Protein AF-A0AAD1ITM5-F1 (afdb_monomer)

Sequence (169 aa):
MTATPPNATTTTTTATQESPSAAASRYQQLRSHLAELKLTAAAEALPAVLDQATAEGLSLTVALERLLAVEVEASTARRLAGRLRFACLPTPATLADFDVDSAAGIDRKLIDELGTCRYLESATNILLIGPGVIEGWSAEWLCSPSSGRCCDRCNVWRRLDAAAGQFAP

Solvent-accessible surface area (backbone atoms only — not comparable to full-atom values): 10871 Å² total; per-residue (Å²): 139,86,86,84,89,85,85,84,82,80,84,74,79,78,79,79,84,74,55,70,70,58,52,53,51,50,53,51,53,52,41,48,53,28,51,76,72,66,34,57,55,27,48,69,45,43,64,61,44,52,53,48,26,65,76,70,65,50,53,70,68,58,39,51,47,55,39,50,48,50,26,52,51,53,48,51,52,53,50,49,53,50,51,55,64,71,63,66,60,95,59,100,73,53,80,87,72,56,64,54,90,78,42,88,90,58,58,63,69,57,53,56,53,58,71,68,50,56,46,65,80,70,70,54,86,83,84,91,83,53,63,82,75,65,63,73,63,58,74,80,73,80,66,63,87,85,61,94,66,87,58,84,63,62,62,58,56,59,54,49,57,68,54,56,74,75,74,67,135

pLDDT: mean 73.82, std 21.77, range [31.72, 97.5]

InterPro domains:
  IPR002611 IstB-like ATP-binding domain [PF01695] (33-132)

Mean predicted aligned error: 15.6 Å

Radius of gyration: 30.65 Å; Cα contacts (8 Å, |Δi|>4): 49; chains: 1; bounding box: 80×59×93 Å

Organism: Mycolicibacterium monacense (NCBI:txid85693)

Secondary structure (DSSP, 8-state):
----------------PPPHHHHHHHHHHHHHHHHHTT-HHHHHHHHHHHHHHHHHT--HHHHHHHHHHHHHHHHHHHHHHHHHHHHT-SS---GGG--GGGSTT--HHHHHHHHTTGGGTTT------SHHHHTS--GGGS--TTS----TTHHHHHHHHHHHTTS--

Nearest PDB structures (foldseek):
  8q4d-assembly1_O  TM=8.132E-01  e=1.632E-03  Geobacillus stearothermophilus
  8q3w-assembly1_A  TM=8.365E-01  e=1.472E-02  Geobacillus stearothermophilus

Foldseek 3Di:
DDDDDDDDDDPPPDPDDDDPVRVVVVLVVVLVVCVVVVLVQLSVCVVVLVVCCVVVVDDPVVSVVVSVVRSVVVVVVVVVVVVVVVVPDLDPDDLVNDDQVPDPPDDPVVSVVVVVVVCVVVVNDDDDDDCVVVVVCDVVSVDDPPPPDDDPCVVVVVVVVVVVVVPDD

Structure (mmCIF, N/CA/C/O backbone):
data_AF-A0AAD1ITM5-F1
#
_entry.id   AF-A0AAD1ITM5-F1
#
loop_
_atom_site.group_PDB
_atom_site.id
_atom_site.type_symbol
_atom_site.label_atom_id
_atom_site.label_alt_id
_atom_site.label_comp_id
_atom_site.label_asym_id
_atom_site.label_entity_id
_atom_site.label_seq_id
_atom_site.pdbx_PDB_ins_code
_atom_site.Cartn_x
_atom_site.Cartn_y
_atom_site.Cartn_z
_atom_site.occupancy
_atom_site.B_iso_or_equiv
_atom_site.auth_seq_id
_atom_site.auth_comp_id
_atom_site.auth_asym_id
_atom_site.auth_atom_id
_atom_site.pdbx_PDB_model_num
ATOM 1 N N . MET A 1 1 ? -40.178 -31.690 57.441 1.00 43.62 1 MET A N 1
ATOM 2 C CA . MET A 1 1 ? -38.741 -31.501 57.152 1.00 43.62 1 MET A CA 1
ATOM 3 C C . MET A 1 1 ? -38.618 -30.395 56.116 1.00 43.62 1 MET A C 1
ATOM 5 O O . MET A 1 1 ? -39.526 -30.215 55.323 1.00 43.62 1 MET A O 1
ATOM 9 N N . THR A 1 2 ? -37.583 -29.592 56.268 1.00 39.69 2 THR A N 1
ATOM 10 C CA . THR A 1 2 ? -37.437 -28.166 55.953 1.00 39.69 2 THR A CA 1
ATOM 11 C C . THR A 1 2 ? -37.208 -27.820 54.468 1.00 39.69 2 THR A C 1
ATOM 13 O O . THR A 1 2 ? -36.557 -28.577 53.763 1.00 39.69 2 THR A O 1
ATOM 16 N N . ALA A 1 3 ? -37.630 -26.596 54.107 1.00 43.28 3 ALA A N 1
ATOM 17 C CA . ALA A 1 3 ? -37.025 -25.628 53.167 1.00 43.28 3 ALA A CA 1
ATOM 18 C C . ALA A 1 3 ? -37.249 -25.694 51.624 1.00 43.28 3 ALA A C 1
ATOM 20 O O . ALA A 1 3 ? -36.938 -26.661 50.941 1.00 43.28 3 ALA A O 1
ATOM 21 N N . THR A 1 4 ? -37.721 -24.541 51.127 1.00 56.19 4 THR A N 1
ATOM 22 C CA . THR A 1 4 ? -37.794 -23.934 49.771 1.00 56.19 4 THR A CA 1
ATOM 23 C C . THR A 1 4 ? -36.400 -23.753 49.096 1.00 56.19 4 THR A C 1
ATOM 25 O O . THR A 1 4 ? -35.398 -23.794 49.812 1.00 56.19 4 THR A O 1
ATOM 28 N N . PRO A 1 5 ? -36.296 -23.559 47.751 1.00 72.12 5 PRO A N 1
ATOM 29 C CA . PRO A 1 5 ? -35.071 -23.725 46.944 1.00 72.12 5 PRO A CA 1
ATOM 30 C C . PRO A 1 5 ? -34.211 -22.447 46.866 1.00 72.12 5 PRO A C 1
ATOM 32 O O . PRO A 1 5 ? -34.621 -21.413 47.395 1.00 72.12 5 PRO A O 1
ATOM 35 N N . PRO A 1 6 ? -33.045 -22.472 46.180 1.00 55.12 6 PRO A N 1
ATOM 36 C CA . PRO A 1 6 ? -32.785 -21.368 45.242 1.00 55.12 6 PRO A CA 1
ATOM 37 C C . PRO A 1 6 ? -31.905 -21.673 44.002 1.00 55.12 6 PRO A C 1
ATOM 39 O O . PRO A 1 6 ? -30.848 -22.282 44.086 1.00 55.12 6 PRO A O 1
ATOM 42 N N . ASN A 1 7 ? -32.352 -21.080 42.890 1.00 42.81 7 ASN A N 1
ATOM 43 C CA . ASN A 1 7 ? -31.654 -20.112 42.027 1.00 42.81 7 ASN A CA 1
ATOM 44 C C . ASN A 1 7 ? -30.502 -20.516 41.076 1.00 42.81 7 ASN A C 1
ATOM 46 O O . ASN A 1 7 ? -29.618 -21.316 41.351 1.00 42.81 7 ASN A O 1
ATOM 50 N N . ALA A 1 8 ? -30.575 -19.838 39.932 1.00 45.69 8 ALA A N 1
ATOM 51 C CA . ALA A 1 8 ? -29.786 -19.877 38.723 1.00 45.69 8 ALA A CA 1
ATOM 52 C C . ALA A 1 8 ? -28.282 -19.639 38.900 1.00 45.69 8 ALA A C 1
ATOM 54 O O . ALA A 1 8 ? -27.817 -18.967 39.818 1.00 45.69 8 ALA A O 1
ATOM 55 N N . THR A 1 9 ? -27.526 -20.053 37.886 1.00 37.28 9 THR A N 1
ATOM 56 C CA . THR A 1 9 ? -26.336 -19.310 37.469 1.00 37.28 9 THR A CA 1
ATOM 57 C C . THR A 1 9 ? -26.398 -19.116 35.963 1.00 37.28 9 THR A C 1
ATOM 59 O O . THR A 1 9 ? -25.904 -19.910 35.170 1.00 37.28 9 THR A O 1
ATOM 62 N N . THR A 1 10 ? -27.062 -18.028 35.588 1.00 34.62 10 THR A N 1
ATOM 63 C CA . THR A 1 10 ? -26.797 -17.273 34.369 1.00 34.62 10 THR A CA 1
ATOM 64 C C . THR A 1 10 ? -25.299 -16.977 34.333 1.00 34.62 10 THR A C 1
ATOM 66 O O . THR A 1 10 ? -24.797 -16.228 35.171 1.00 34.62 10 THR A O 1
ATOM 69 N N . THR A 1 11 ? -24.556 -17.568 33.398 1.00 34.91 11 THR A N 1
ATOM 70 C CA . THR A 1 11 ? -23.213 -17.083 33.074 1.00 34.91 11 THR A CA 1
ATOM 71 C C . THR A 1 11 ? -23.387 -15.770 32.321 1.00 34.91 11 THR A C 1
ATOM 73 O O . THR A 1 11 ? -23.503 -15.726 31.101 1.00 34.91 11 THR A O 1
ATOM 76 N N . THR A 1 12 ? -23.501 -14.695 33.092 1.00 36.72 12 THR A N 1
ATOM 77 C CA . THR A 1 12 ? -23.434 -13.315 32.631 1.00 36.72 12 THR A CA 1
ATOM 78 C C . THR A 1 12 ? -22.058 -13.095 32.006 1.00 36.72 12 THR A C 1
ATOM 80 O O . THR A 1 12 ? -21.065 -12.935 32.711 1.00 36.72 12 THR A O 1
ATOM 83 N N . THR A 1 13 ? -21.986 -13.103 30.674 1.00 41.91 13 THR A N 1
ATOM 84 C CA . THR A 1 13 ? -20.891 -12.477 29.930 1.00 41.91 13 THR A CA 1
ATOM 85 C C . THR A 1 13 ? -20.928 -10.989 30.251 1.00 41.91 13 THR A C 1
ATOM 87 O O . THR A 1 13 ? -21.795 -10.253 29.785 1.00 41.91 13 THR A O 1
ATOM 90 N N . THR A 1 14 ? -20.008 -10.566 31.109 1.00 37.75 14 THR A N 1
ATOM 91 C CA . THR A 1 14 ? -19.736 -9.172 31.443 1.00 37.75 14 THR A CA 1
ATOM 92 C C . THR A 1 14 ? -19.438 -8.387 30.166 1.00 37.75 14 THR A C 1
ATOM 94 O O . THR A 1 14 ? -18.335 -8.446 29.628 1.00 37.75 14 THR A O 1
ATOM 97 N N . ALA A 1 15 ? -20.425 -7.640 29.675 1.00 42.38 15 ALA A N 1
ATOM 98 C CA . ALA A 1 15 ? -20.182 -6.490 28.822 1.00 42.38 15 ALA A CA 1
ATOM 99 C C . ALA A 1 15 ? -19.471 -5.430 29.680 1.00 42.38 15 ALA A C 1
ATOM 101 O O . ALA A 1 15 ? -20.089 -4.773 30.517 1.00 42.38 15 ALA A O 1
ATOM 102 N N . THR A 1 16 ? -18.153 -5.310 29.527 1.00 46.28 16 THR A N 1
ATOM 103 C CA . THR A 1 16 ? -17.357 -4.261 30.170 1.00 46.28 16 THR A CA 1
ATOM 104 C C . THR A 1 16 ? -17.708 -2.921 29.527 1.00 46.28 16 THR A C 1
ATOM 106 O O . THR A 1 16 ? -17.267 -2.630 28.419 1.00 46.28 16 THR A O 1
ATOM 109 N N . GLN A 1 17 ? -18.512 -2.102 30.207 1.00 52.88 17 GLN A N 1
ATOM 110 C CA . GLN A 1 17 ? -18.658 -0.691 29.856 1.00 52.88 17 GLN A CA 1
ATOM 111 C C . GLN A 1 17 ? -17.395 0.066 30.284 1.00 52.88 17 GLN A C 1
ATOM 113 O O . GLN A 1 17 ? -16.989 0.029 31.444 1.00 52.88 17 GLN A O 1
ATOM 118 N N . GLU A 1 18 ? -16.748 0.712 29.321 1.00 57.56 18 GLU A N 1
ATOM 119 C CA . GLU A 1 18 ? -15.461 1.383 29.475 1.00 57.56 18 GLU A CA 1
ATOM 120 C C . GLU A 1 18 ? -15.680 2.874 29.786 1.00 57.56 18 GLU A C 1
ATOM 122 O O . GLU A 1 18 ? -16.373 3.572 29.048 1.00 57.56 18 GLU A O 1
ATOM 127 N N . SER A 1 19 ? -15.119 3.383 30.889 1.00 71.62 19 SER A N 1
ATOM 128 C CA . SER A 1 19 ? -15.232 4.805 31.252 1.00 71.62 19 SER A CA 1
ATOM 129 C C . SER A 1 19 ? -14.625 5.712 30.162 1.00 71.62 19 SER A C 1
ATOM 131 O O . SER A 1 19 ? -13.556 5.386 29.635 1.00 71.62 19 SER A O 1
ATOM 133 N N . PRO A 1 20 ? -15.211 6.889 29.858 1.00 75.81 20 PRO A N 1
ATOM 134 C CA . PRO A 1 20 ? -14.795 7.733 28.727 1.00 75.81 20 PRO A CA 1
ATOM 135 C C . PRO A 1 20 ? -13.334 8.213 28.806 1.00 75.81 20 PRO A C 1
ATOM 137 O O . PRO A 1 20 ? -12.665 8.345 27.783 1.00 75.81 20 PRO A O 1
ATOM 140 N N . SER A 1 21 ? -12.789 8.408 30.013 1.00 80.25 21 SER A N 1
ATOM 141 C CA . SER A 1 21 ? -11.370 8.740 30.216 1.00 80.25 21 SER A CA 1
ATOM 142 C C . SER A 1 21 ? -10.424 7.578 29.883 1.00 80.25 21 SER A C 1
ATOM 144 O O . SER A 1 21 ? -9.331 7.796 29.360 1.00 80.25 21 SER A O 1
ATOM 146 N N . ALA A 1 22 ? -10.847 6.339 30.141 1.00 87.25 22 ALA A N 1
ATOM 147 C CA . ALA A 1 22 ? -10.071 5.144 29.834 1.00 87.25 22 ALA A CA 1
ATOM 148 C C . ALA A 1 22 ? -10.063 4.861 28.322 1.00 87.25 22 ALA A C 1
ATOM 150 O O . ALA A 1 22 ? -9.025 4.488 27.776 1.00 87.25 22 ALA A O 1
ATOM 151 N N . ALA A 1 23 ? -11.180 5.108 27.631 1.00 84.56 23 ALA A N 1
ATOM 152 C CA . ALA A 1 23 ? -11.259 5.029 26.171 1.00 84.56 23 ALA A CA 1
ATOM 153 C C . ALA A 1 23 ? -10.347 6.070 25.492 1.00 84.56 23 ALA A C 1
ATOM 155 O O . ALA A 1 23 ? -9.566 5.730 24.603 1.00 84.56 23 ALA A O 1
ATOM 156 N N . ALA A 1 24 ? -10.359 7.321 25.971 1.00 88.25 24 ALA A N 1
ATOM 157 C CA . ALA A 1 24 ? -9.470 8.369 25.467 1.00 88.25 24 ALA A CA 1
ATOM 158 C C . ALA A 1 24 ? -7.980 8.024 25.665 1.00 88.25 24 ALA A C 1
ATOM 160 O O . ALA A 1 24 ? -7.168 8.239 24.764 1.00 88.25 24 ALA A O 1
ATOM 161 N N . SER A 1 25 ? -7.615 7.446 26.816 1.00 93.56 25 SER A N 1
ATOM 162 C CA . SER A 1 25 ? -6.243 6.993 27.078 1.00 93.56 25 SER A CA 1
ATOM 163 C C . SER A 1 25 ? -5.820 5.848 26.149 1.00 93.56 25 SER A C 1
ATOM 165 O O . SER A 1 25 ? -4.736 5.917 25.568 1.00 93.56 25 SER A O 1
ATOM 167 N N . ARG A 1 26 ? -6.685 4.846 25.929 1.00 93.94 26 ARG A N 1
ATOM 168 C CA . ARG A 1 26 ? -6.418 3.743 24.986 1.00 93.94 26 ARG A CA 1
ATOM 169 C C . ARG A 1 26 ? -6.245 4.230 23.556 1.00 93.94 26 ARG A C 1
ATOM 171 O O . ARG A 1 26 ? -5.339 3.776 22.867 1.00 93.94 26 ARG A O 1
ATOM 178 N N . TYR A 1 27 ? -7.065 5.182 23.121 1.00 93.38 27 TYR A N 1
ATOM 179 C CA . TYR A 1 27 ? -6.921 5.796 21.803 1.00 93.38 27 TYR A CA 1
ATOM 180 C C . TYR A 1 27 ? -5.547 6.464 21.630 1.00 93.38 27 TYR A C 1
ATOM 182 O O . TYR A 1 27 ? -4.888 6.272 20.609 1.00 93.38 27 TYR A O 1
ATOM 190 N N . GLN A 1 28 ? -5.072 7.195 22.644 1.00 95.06 28 GLN A N 1
ATOM 191 C CA . GLN A 1 28 ? -3.741 7.810 22.601 1.00 95.06 28 GLN A CA 1
ATOM 192 C C . GLN A 1 28 ? -2.609 6.776 22.614 1.00 95.06 28 GLN A C 1
ATOM 194 O O . GLN A 1 28 ? -1.642 6.933 21.873 1.00 95.06 28 GLN A O 1
ATOM 199 N N . GLN A 1 29 ? -2.739 5.700 23.395 1.00 95.75 29 GLN A N 1
ATOM 200 C CA . GLN A 1 29 ? -1.790 4.580 23.373 1.00 95.75 29 GLN A CA 1
ATOM 201 C C . GLN A 1 29 ? -1.752 3.900 22.000 1.00 95.75 29 GLN A C 1
ATOM 203 O O . GLN A 1 29 ? -0.688 3.599 21.474 1.00 95.75 29 GLN A O 1
ATOM 208 N N . LEU A 1 30 ? -2.909 3.703 21.370 1.00 94.44 30 LEU A N 1
ATOM 209 C CA . LEU A 1 30 ? -2.973 3.104 20.043 1.00 94.44 30 LEU A CA 1
ATOM 210 C C . LEU A 1 30 ? -2.302 4.003 18.996 1.00 94.44 30 LEU A C 1
ATOM 212 O O . LEU A 1 30 ? -1.509 3.523 18.190 1.00 94.44 30 LEU A O 1
ATOM 216 N N . ARG A 1 31 ? -2.529 5.321 19.056 1.00 95.06 31 ARG A N 1
ATOM 217 C CA . ARG A 1 31 ? -1.816 6.283 18.202 1.00 95.06 31 ARG A CA 1
ATOM 218 C C . ARG A 1 31 ? -0.310 6.288 18.442 1.00 95.06 31 ARG A C 1
ATOM 220 O O . ARG A 1 31 ? 0.438 6.365 17.470 1.00 95.06 31 ARG A O 1
ATOM 227 N N . SER A 1 32 ? 0.144 6.197 19.693 1.00 96.12 32 SER A N 1
ATOM 228 C CA . SER A 1 32 ? 1.579 6.153 19.989 1.00 96.12 32 SER A CA 1
ATOM 229 C C . SER A 1 32 ? 2.225 4.864 19.478 1.00 96.12 32 SER A C 1
ATOM 231 O O . SER A 1 32 ? 3.306 4.927 18.900 1.00 96.12 32 SER A O 1
ATOM 233 N N . HIS A 1 33 ? 1.548 3.718 19.582 1.00 96.31 33 HIS A N 1
ATOM 234 C CA . HIS A 1 33 ? 2.016 2.461 18.993 1.00 96.31 33 HIS A CA 1
ATOM 235 C C . HIS A 1 33 ? 2.120 2.531 17.464 1.00 96.31 33 HIS A C 1
ATOM 237 O O . HIS A 1 33 ? 3.121 2.088 16.901 1.00 96.31 33 HIS A O 1
ATOM 243 N N . LEU A 1 34 ? 1.135 3.126 16.782 1.00 96.12 34 LEU A N 1
ATOM 244 C CA . LEU A 1 34 ? 1.200 3.328 15.329 1.00 96.12 34 LEU A CA 1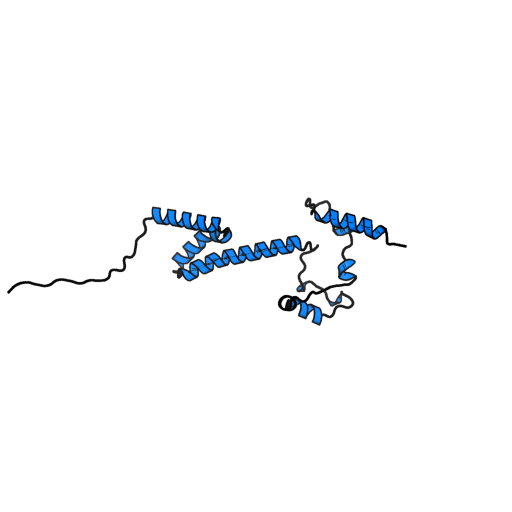
ATOM 245 C C . LEU A 1 34 ? 2.374 4.239 14.934 1.00 96.12 34 LEU A C 1
ATOM 247 O O . LEU A 1 34 ? 3.067 3.960 13.955 1.00 96.12 34 LEU A O 1
ATOM 251 N N . ALA A 1 35 ? 2.633 5.292 15.713 1.00 94.31 35 ALA A N 1
ATOM 252 C CA . ALA A 1 35 ? 3.759 6.193 15.486 1.00 94.31 35 ALA A CA 1
ATOM 253 C C . ALA A 1 35 ? 5.120 5.502 15.695 1.00 94.31 35 ALA A C 1
ATOM 255 O O . ALA A 1 35 ? 6.004 5.646 14.851 1.00 94.31 35 ALA A O 1
ATOM 256 N N . GLU A 1 36 ? 5.271 4.709 16.761 1.00 96.62 36 GLU A N 1
ATOM 257 C CA . GLU A 1 36 ? 6.489 3.936 17.058 1.00 96.62 36 GLU A CA 1
ATOM 258 C C . GLU A 1 36 ? 6.832 2.964 15.917 1.00 96.62 36 GLU A C 1
ATOM 260 O O . GLU A 1 36 ? 7.981 2.849 15.488 1.00 96.62 36 GLU A O 1
ATOM 265 N N . LEU A 1 37 ? 5.808 2.322 15.348 1.00 96.38 37 LEU A N 1
ATOM 266 C CA . LEU A 1 37 ? 5.937 1.423 14.199 1.00 96.38 37 LEU A CA 1
ATOM 267 C C . LEU A 1 37 ? 6.093 2.153 12.853 1.00 96.38 37 LEU A C 1
ATOM 269 O O . LEU A 1 37 ? 6.219 1.501 11.816 1.00 96.38 37 LEU A O 1
ATOM 273 N N . LYS A 1 38 ? 6.113 3.493 12.849 1.00 95.38 38 LYS A N 1
ATOM 274 C CA . LYS A 1 38 ? 6.197 4.353 11.653 1.00 95.38 38 LYS A CA 1
ATOM 275 C C . LYS A 1 38 ? 5.022 4.184 10.678 1.00 95.38 38 LYS A C 1
ATOM 277 O O . LYS A 1 38 ? 5.176 4.448 9.484 1.00 95.38 38 LYS A O 1
ATOM 282 N N . LEU A 1 39 ? 3.854 3.789 11.185 1.00 96.94 39 LEU A N 1
ATOM 283 C CA . LEU A 1 39 ? 2.604 3.646 10.431 1.00 96.94 39 LEU A CA 1
ATOM 284 C C . LEU A 1 39 ? 1.843 4.983 10.425 1.00 96.94 39 LEU A C 1
ATOM 286 O O . LEU A 1 39 ? 0.782 5.133 11.035 1.00 96.94 39 LEU A O 1
ATOM 290 N N . THR A 1 40 ? 2.448 6.001 9.812 1.00 94.81 40 THR A N 1
ATOM 291 C CA . THR A 1 40 ? 1.989 7.394 9.910 1.00 94.81 40 THR A CA 1
ATOM 292 C C . THR A 1 40 ? 0.632 7.631 9.252 1.00 94.81 40 THR A C 1
ATOM 294 O O . THR A 1 40 ? -0.188 8.346 9.818 1.00 94.81 40 THR A O 1
ATOM 297 N N . ALA A 1 41 ? 0.365 7.015 8.097 1.00 95.50 41 ALA A N 1
ATOM 298 C CA . ALA A 1 41 ? -0.906 7.185 7.395 1.00 95.50 41 ALA A CA 1
ATOM 299 C C . ALA A 1 41 ? -2.044 6.463 8.130 1.00 95.50 41 ALA A C 1
ATOM 301 O O . ALA A 1 41 ? -3.135 7.013 8.257 1.00 95.50 41 ALA A O 1
ATOM 302 N N . ALA A 1 42 ? -1.780 5.284 8.707 1.00 96.06 42 ALA A N 1
ATOM 303 C CA . ALA A 1 42 ? -2.743 4.638 9.602 1.00 96.06 42 ALA A CA 1
ATOM 304 C C . ALA A 1 42 ? -3.030 5.490 10.852 1.00 96.06 42 ALA A C 1
ATOM 306 O O . ALA A 1 42 ? -4.183 5.621 11.250 1.00 96.06 42 ALA A O 1
ATOM 307 N N . ALA A 1 43 ? -2.017 6.111 11.466 1.00 95.31 43 ALA A N 1
ATOM 308 C CA . ALA A 1 43 ? -2.223 6.975 12.633 1.00 95.31 43 ALA A CA 1
ATOM 309 C C . ALA A 1 43 ? -3.106 8.201 12.329 1.00 95.31 43 ALA A C 1
ATOM 311 O O . ALA A 1 43 ? -3.874 8.635 13.191 1.00 95.31 43 ALA A O 1
ATOM 312 N N . GLU A 1 44 ? -3.003 8.749 11.117 1.00 95.00 44 GLU A N 1
ATOM 313 C CA . GLU A 1 44 ? -3.838 9.854 10.635 1.00 95.00 44 GLU A CA 1
ATOM 314 C C . GLU A 1 44 ? -5.256 9.402 10.262 1.00 95.00 44 GLU A C 1
ATOM 316 O O . GLU A 1 44 ? -6.217 10.103 10.574 1.00 95.00 44 GLU A O 1
ATOM 321 N N . ALA A 1 45 ? -5.401 8.222 9.650 1.00 95.50 45 ALA A N 1
ATOM 322 C CA . ALA A 1 45 ? -6.687 7.668 9.222 1.00 95.50 45 ALA A CA 1
ATOM 323 C C . ALA A 1 45 ? -7.501 7.025 10.358 1.00 95.50 45 ALA A C 1
ATOM 325 O O . ALA A 1 45 ? -8.709 6.827 10.221 1.00 95.50 45 ALA A O 1
ATOM 326 N N . LEU A 1 46 ? -6.863 6.727 11.493 1.00 95.00 46 LEU A N 1
ATOM 327 C CA . LEU A 1 46 ? -7.478 6.068 12.644 1.00 95.00 46 LEU A CA 1
ATOM 328 C C . LEU A 1 46 ? -8.832 6.660 13.090 1.00 95.00 46 LEU A C 1
ATOM 330 O O . LEU A 1 46 ? -9.753 5.867 13.277 1.00 95.00 46 LEU A O 1
ATOM 334 N N . PRO A 1 47 ? -9.010 7.988 13.262 1.00 94.38 47 PRO A N 1
ATOM 335 C CA . PRO A 1 47 ? -10.292 8.545 13.697 1.00 94.38 47 PRO A CA 1
ATOM 336 C C . PRO A 1 47 ? -11.414 8.214 12.708 1.00 94.38 47 PRO A C 1
ATOM 338 O O . PRO A 1 47 ? -12.460 7.714 13.104 1.00 94.38 47 PRO A O 1
ATOM 341 N N . ALA A 1 48 ? -11.154 8.406 11.412 1.00 95.12 48 ALA A N 1
ATOM 342 C CA . ALA A 1 48 ? -12.136 8.167 10.361 1.00 95.12 48 ALA A CA 1
ATOM 343 C C . ALA A 1 48 ? -12.536 6.687 10.273 1.00 95.12 48 ALA A C 1
ATOM 345 O O . ALA A 1 48 ? -13.713 6.374 10.110 1.00 95.12 48 ALA A O 1
ATOM 346 N N . VAL A 1 49 ? -11.573 5.770 10.416 1.00 94.81 49 VAL A N 1
ATOM 347 C CA . VAL A 1 49 ? -11.846 4.325 10.386 1.00 94.81 49 VAL A CA 1
ATOM 348 C C . VAL A 1 49 ? -12.649 3.880 11.611 1.00 94.81 49 VAL A C 1
ATOM 350 O O . VAL A 1 49 ? -13.530 3.032 11.483 1.00 94.81 49 VAL A O 1
ATOM 353 N N . LEU A 1 50 ? -12.388 4.455 12.789 1.00 93.81 50 LEU A N 1
ATOM 354 C CA . LEU A 1 50 ? -13.172 4.172 13.994 1.00 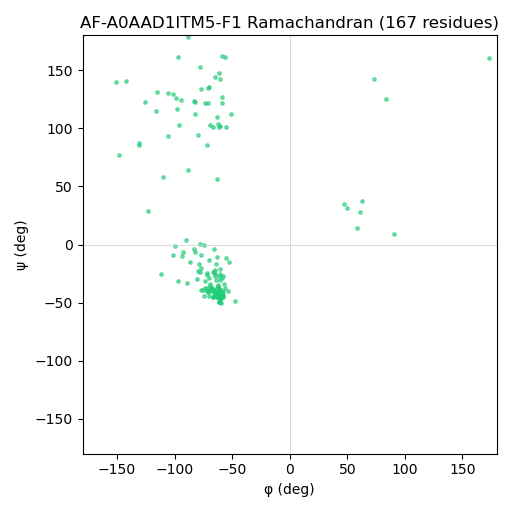93.81 50 LEU A CA 1
ATOM 355 C C . LEU A 1 50 ? -14.611 4.685 13.859 1.00 93.81 50 LEU A C 1
ATOM 357 O O . LEU A 1 50 ? -15.544 3.933 14.140 1.00 93.81 50 LEU A O 1
ATOM 361 N N . ASP A 1 51 ? -14.798 5.908 13.362 1.00 93.62 51 ASP A N 1
ATOM 362 C CA . ASP A 1 51 ? -16.129 6.474 13.122 1.00 93.62 51 ASP A CA 1
ATOM 363 C C . ASP A 1 51 ? -16.917 5.610 12.123 1.00 93.62 51 ASP A C 1
ATOM 365 O O . ASP A 1 51 ? -18.055 5.225 12.394 1.00 93.62 51 ASP A O 1
ATOM 369 N N . GLN A 1 52 ? -16.288 5.197 11.017 1.00 93.00 52 GLN A N 1
ATOM 370 C CA . GLN A 1 52 ? -16.885 4.274 10.044 1.00 93.00 52 GLN A CA 1
ATOM 371 C C . GLN A 1 52 ? -17.232 2.919 10.662 1.00 93.00 52 GLN A C 1
ATOM 373 O O . GLN A 1 52 ? -18.325 2.405 10.438 1.00 93.00 52 GLN A O 1
ATOM 378 N N . ALA A 1 53 ? -16.338 2.343 11.470 1.00 93.81 53 ALA A N 1
ATOM 379 C CA . ALA A 1 53 ? -16.593 1.070 12.132 1.00 93.81 53 ALA A CA 1
ATOM 380 C C . ALA A 1 53 ? -17.808 1.139 13.064 1.00 93.81 53 ALA A C 1
ATOM 382 O O . ALA A 1 53 ? -18.596 0.195 13.101 1.00 93.81 53 ALA A O 1
ATOM 383 N N . THR A 1 54 ? -17.995 2.262 13.766 1.00 92.69 54 THR A N 1
ATOM 384 C CA . THR A 1 54 ? -19.182 2.476 14.604 1.00 92.69 54 THR A CA 1
ATOM 385 C C . THR A 1 54 ? -20.451 2.710 13.786 1.00 92.69 54 THR A C 1
ATOM 387 O O . THR A 1 54 ? -21.495 2.164 14.135 1.00 92.69 54 THR A O 1
ATOM 390 N N . ALA A 1 55 ? -20.370 3.469 12.689 1.00 93.81 55 ALA A N 1
ATOM 391 C CA . ALA A 1 55 ? -21.518 3.800 11.848 1.00 93.81 55 ALA A CA 1
ATOM 392 C C . ALA A 1 55 ? -22.028 2.594 11.039 1.00 93.81 55 ALA A C 1
ATOM 394 O O . ALA A 1 55 ? -23.233 2.391 10.918 1.00 93.81 55 ALA A O 1
ATOM 395 N N . GLU A 1 56 ? -21.113 1.786 10.500 1.00 93.12 56 GLU A N 1
ATOM 396 C CA . GLU A 1 56 ? -21.415 0.617 9.662 1.00 93.12 56 GLU A CA 1
ATOM 397 C C . GLU A 1 56 ? -21.510 -0.689 10.474 1.00 93.12 56 GLU A C 1
ATOM 399 O O . GLU A 1 56 ? -21.865 -1.730 9.924 1.00 93.12 56 GLU A O 1
ATOM 404 N N . GLY A 1 57 ? -21.186 -0.663 11.773 1.00 90.94 57 GLY A N 1
ATOM 405 C CA . GLY A 1 57 ? -21.162 -1.858 12.621 1.00 90.94 57 GLY A CA 1
ATOM 406 C C . GLY A 1 57 ? -20.123 -2.888 12.166 1.00 90.94 57 GLY A C 1
ATOM 407 O O . GLY A 1 57 ? -20.384 -4.093 12.186 1.00 90.94 57 GLY A O 1
ATOM 408 N N . LEU A 1 58 ? -18.957 -2.424 11.707 1.00 91.69 58 LEU A N 1
ATOM 409 C CA . LEU A 1 58 ? -17.926 -3.295 11.145 1.00 91.69 58 LEU A CA 1
ATOM 410 C C . LEU A 1 58 ? -17.362 -4.241 12.202 1.00 91.69 58 LEU A C 1
ATOM 412 O O . LEU A 1 58 ? -17.128 -3.872 13.354 1.00 91.69 58 LEU A O 1
ATOM 416 N N . SER A 1 59 ? -17.050 -5.464 11.773 1.00 94.50 59 SER A N 1
ATOM 417 C CA . SER A 1 59 ? -16.230 -6.356 12.589 1.00 94.50 59 SER A CA 1
ATOM 418 C C . SER A 1 59 ? -14.847 -5.741 12.830 1.00 94.50 59 SER A C 1
ATOM 420 O O . SER A 1 59 ? -14.292 -5.063 11.961 1.00 94.50 59 SER A O 1
ATOM 422 N N . LEU A 1 60 ? -14.256 -6.029 13.993 1.00 91.94 60 LEU A N 1
ATOM 423 C CA . LEU A 1 60 ? -12.918 -5.547 14.353 1.00 91.94 60 LEU A CA 1
ATOM 424 C C . LEU A 1 60 ? -11.870 -5.905 13.289 1.00 91.94 60 LEU A C 1
ATOM 426 O O . LEU A 1 60 ? -11.013 -5.090 12.963 1.00 91.94 60 LEU A O 1
ATOM 430 N N . THR A 1 61 ? -11.959 -7.109 12.723 1.00 94.56 61 THR A N 1
ATOM 431 C CA . THR A 1 61 ? -11.060 -7.575 11.663 1.00 94.56 61 THR A CA 1
ATOM 432 C C . THR A 1 61 ? -11.158 -6.718 10.406 1.00 94.56 61 THR A C 1
ATOM 434 O O . THR A 1 61 ? -10.129 -6.400 9.824 1.00 94.56 61 THR A O 1
ATOM 437 N N . VAL A 1 62 ? -12.366 -6.297 10.018 1.00 94.94 62 VAL A N 1
ATOM 438 C CA . VAL A 1 62 ? -12.568 -5.420 8.853 1.00 94.94 62 VAL A CA 1
ATOM 439 C C . VAL A 1 62 ? -12.067 -4.006 9.141 1.00 94.94 62 VAL A C 1
ATOM 441 O O . VAL A 1 62 ? -11.411 -3.409 8.296 1.00 94.94 62 VAL A O 1
ATOM 444 N N . ALA A 1 63 ? -12.316 -3.472 10.339 1.00 95.12 63 ALA A N 1
ATOM 445 C CA . ALA A 1 63 ? -11.817 -2.150 10.714 1.00 95.12 63 ALA A CA 1
ATOM 446 C C . ALA A 1 63 ? -10.276 -2.095 10.730 1.00 95.12 63 ALA A C 1
ATOM 448 O O . ALA A 1 63 ? -9.682 -1.154 10.207 1.00 95.12 63 ALA A O 1
ATOM 449 N N . LEU A 1 64 ? -9.619 -3.121 11.288 1.00 95.44 64 LEU A N 1
ATOM 450 C CA . LEU A 1 64 ? -8.156 -3.220 11.303 1.00 95.44 64 LEU A CA 1
ATOM 451 C C . LEU A 1 64 ? -7.570 -3.417 9.903 1.00 95.44 64 LEU A C 1
ATOM 453 O O . LEU A 1 64 ? -6.549 -2.809 9.590 1.00 95.44 64 LEU A O 1
ATOM 457 N N . GLU A 1 65 ? -8.203 -4.237 9.063 1.00 97.06 65 GLU A N 1
ATOM 458 C CA . GLU A 1 65 ? -7.780 -4.427 7.674 1.00 97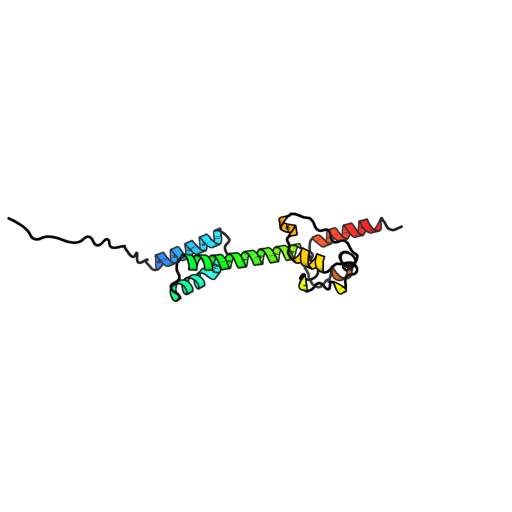.06 65 GLU A CA 1
ATOM 459 C C . GLU A 1 65 ? -7.847 -3.110 6.896 1.00 97.06 65 GLU A C 1
ATOM 461 O O . GLU A 1 65 ? -6.828 -2.703 6.342 1.00 97.06 65 GLU A O 1
ATOM 466 N N . ARG A 1 66 ? -8.967 -2.375 6.972 1.00 96.31 66 ARG A N 1
ATOM 467 C CA . ARG A 1 66 ? -9.110 -1.057 6.332 1.00 96.31 66 ARG A CA 1
ATOM 468 C C . ARG A 1 66 ? -8.046 -0.072 6.811 1.00 96.31 66 ARG A C 1
ATOM 470 O O . ARG A 1 66 ? -7.444 0.630 6.002 1.00 96.31 66 ARG A O 1
ATOM 477 N N . LEU A 1 67 ? -7.785 -0.031 8.120 1.00 96.50 67 LEU A N 1
ATOM 478 C CA . LEU A 1 67 ? -6.764 0.846 8.696 1.00 96.50 67 LEU A CA 1
ATOM 479 C C . LEU A 1 67 ? -5.363 0.533 8.151 1.00 96.50 67 LEU A C 1
ATOM 481 O O . LEU A 1 67 ? -4.615 1.440 7.789 1.00 96.50 67 LEU A O 1
ATOM 485 N N . LEU A 1 68 ? -5.000 -0.751 8.099 1.00 97.06 68 LEU A N 1
ATOM 486 C CA . LEU A 1 68 ? -3.692 -1.185 7.615 1.00 97.06 68 LEU A CA 1
ATOM 487 C C . LEU A 1 68 ? -3.568 -1.067 6.092 1.00 97.06 68 LEU A C 1
ATOM 489 O O . LEU A 1 68 ? -2.477 -0.767 5.606 1.00 97.06 68 LEU A O 1
ATOM 493 N N . ALA A 1 69 ? -4.658 -1.235 5.342 1.00 97.38 69 ALA A N 1
ATOM 494 C CA . ALA A 1 69 ? -4.686 -1.048 3.894 1.00 97.38 69 ALA A CA 1
ATOM 495 C C . ALA A 1 69 ? -4.271 0.380 3.501 1.00 97.38 69 ALA A C 1
ATOM 497 O O . ALA A 1 69 ? -3.431 0.546 2.616 1.00 97.38 69 ALA A O 1
ATOM 498 N N . VAL A 1 70 ? -4.756 1.396 4.229 1.00 97.06 70 VAL A N 1
ATOM 499 C CA . VAL A 1 70 ? -4.355 2.803 4.032 1.00 97.06 70 VAL A CA 1
ATOM 500 C C . VAL A 1 70 ? -2.842 2.986 4.189 1.00 97.06 70 VAL A C 1
ATOM 502 O O . VAL A 1 70 ? -2.194 3.664 3.389 1.00 97.06 70 VAL A O 1
ATOM 505 N N . GLU A 1 71 ? -2.237 2.353 5.195 1.00 97.12 71 GLU A N 1
ATOM 506 C CA . GLU A 1 71 ? -0.789 2.435 5.395 1.00 97.12 71 GLU A CA 1
ATOM 507 C C . GLU A 1 71 ? -0.006 1.692 4.309 1.00 97.12 71 GLU A C 1
ATOM 509 O O . GLU A 1 71 ? 1.031 2.183 3.855 1.00 97.12 71 GLU A O 1
ATOM 514 N N . VAL A 1 72 ? -0.488 0.528 3.868 1.00 97.50 72 VAL A N 1
ATOM 515 C CA . VAL A 1 72 ? 0.129 -0.232 2.772 1.00 97.50 72 VAL A CA 1
ATOM 516 C C . VAL A 1 72 ? 0.122 0.590 1.484 1.00 97.50 72 VAL A C 1
ATOM 518 O O . VAL A 1 72 ? 1.160 0.700 0.825 1.00 97.50 72 VAL A O 1
ATOM 521 N N . GLU A 1 73 ? -0.993 1.234 1.149 1.00 97.38 73 GLU A N 1
ATOM 522 C CA . GLU A 1 73 ? -1.099 2.121 -0.011 1.00 97.38 73 GLU A CA 1
ATOM 523 C C . GLU A 1 73 ? -0.138 3.317 0.106 1.00 97.38 73 GLU A C 1
ATOM 525 O O . GLU A 1 73 ? 0.694 3.555 -0.773 1.00 97.38 73 GLU A O 1
ATOM 530 N N . ALA A 1 74 ? -0.126 4.008 1.248 1.00 96.25 74 ALA A N 1
ATOM 531 C CA . ALA A 1 74 ? 0.797 5.119 1.474 1.00 96.25 74 ALA A CA 1
ATOM 532 C C . ALA A 1 74 ? 2.276 4.683 1.440 1.00 96.25 74 ALA A C 1
ATOM 534 O O . ALA A 1 74 ? 3.158 5.423 0.994 1.00 96.25 74 ALA A O 1
ATOM 535 N N . SER A 1 75 ? 2.591 3.490 1.947 1.00 95.94 75 SER A N 1
ATOM 536 C CA . SER A 1 75 ? 3.942 2.918 1.952 1.00 95.94 75 SER A CA 1
ATOM 537 C C . SER A 1 75 ? 4.396 2.533 0.545 1.00 95.94 75 SER A C 1
ATOM 539 O O . SER A 1 75 ? 5.516 2.860 0.143 1.00 95.94 75 SER A O 1
ATOM 541 N N . THR A 1 76 ? 3.526 1.896 -0.240 1.00 96.06 76 THR A N 1
ATOM 542 C CA . THR A 1 76 ? 3.809 1.544 -1.639 1.00 96.06 76 THR A CA 1
ATOM 543 C C . THR A 1 76 ? 3.995 2.792 -2.501 1.00 96.06 76 THR A C 1
ATOM 545 O O . THR A 1 76 ? 4.990 2.867 -3.224 1.00 96.06 76 THR A O 1
ATOM 548 N N . ALA A 1 77 ? 3.157 3.820 -2.334 1.00 94.44 77 ALA A N 1
ATOM 549 C CA . ALA A 1 77 ? 3.305 5.108 -3.012 1.00 94.44 77 ALA A CA 1
ATOM 550 C C .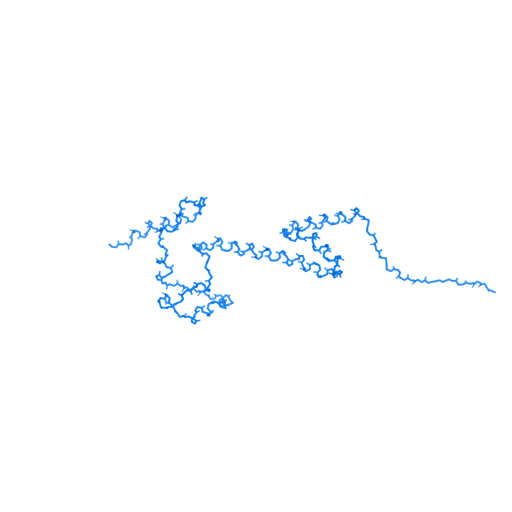 ALA A 1 77 ? 4.632 5.808 -2.661 1.00 94.44 77 ALA A C 1
ATOM 552 O O . ALA A 1 77 ? 5.370 6.232 -3.554 1.00 94.44 77 ALA A O 1
ATOM 553 N N . ARG A 1 78 ? 5.004 5.870 -1.371 1.00 94.25 78 ARG A N 1
ATOM 554 C CA . ARG A 1 78 ? 6.300 6.429 -0.930 1.00 94.25 78 ARG A CA 1
ATOM 555 C C . ARG A 1 78 ? 7.488 5.662 -1.512 1.00 94.25 78 ARG A C 1
ATOM 557 O O . ARG A 1 78 ? 8.452 6.279 -1.967 1.00 94.25 78 ARG A O 1
ATOM 564 N N . ARG A 1 79 ? 7.427 4.325 -1.524 1.00 93.75 79 ARG A N 1
ATOM 565 C CA . ARG A 1 79 ? 8.468 3.466 -2.114 1.00 93.75 79 ARG A CA 1
ATOM 566 C C . ARG A 1 79 ? 8.594 3.696 -3.618 1.00 93.75 79 ARG A C 1
ATOM 568 O O . ARG A 1 79 ? 9.715 3.828 -4.106 1.00 93.75 79 ARG A O 1
ATOM 575 N N . LEU A 1 80 ? 7.475 3.778 -4.337 1.00 90.94 80 LEU A N 1
ATOM 576 C CA . LEU A 1 80 ? 7.452 4.065 -5.772 1.00 90.94 80 LEU A CA 1
ATOM 577 C C . LEU A 1 80 ? 8.048 5.445 -6.068 1.00 90.94 80 LEU A C 1
ATOM 579 O O . LEU A 1 80 ? 8.960 5.551 -6.883 1.00 90.94 80 LEU A O 1
ATOM 583 N N . ALA A 1 81 ? 7.614 6.481 -5.350 1.00 89.38 81 ALA A N 1
ATOM 584 C CA . ALA A 1 81 ? 8.156 7.829 -5.492 1.00 89.38 81 ALA A CA 1
ATOM 585 C C . ALA A 1 81 ? 9.669 7.870 -5.221 1.00 89.38 81 ALA A C 1
ATOM 587 O O . ALA A 1 81 ? 10.411 8.533 -5.942 1.00 89.38 81 ALA A O 1
ATOM 588 N N . GLY A 1 82 ? 10.146 7.127 -4.216 1.00 88.38 82 GLY A N 1
ATOM 589 C CA . GLY A 1 82 ? 11.575 6.954 -3.956 1.00 88.38 82 GLY A CA 1
ATOM 590 C C . GLY A 1 82 ? 12.310 6.322 -5.139 1.00 88.38 82 GLY A C 1
ATOM 591 O O . GLY A 1 82 ? 13.300 6.878 -5.609 1.00 88.38 82 GLY A O 1
ATOM 592 N N . ARG A 1 83 ? 11.803 5.200 -5.667 1.00 88.75 83 ARG A N 1
ATOM 593 C CA . ARG A 1 83 ? 12.383 4.522 -6.840 1.00 88.75 83 ARG A CA 1
ATOM 594 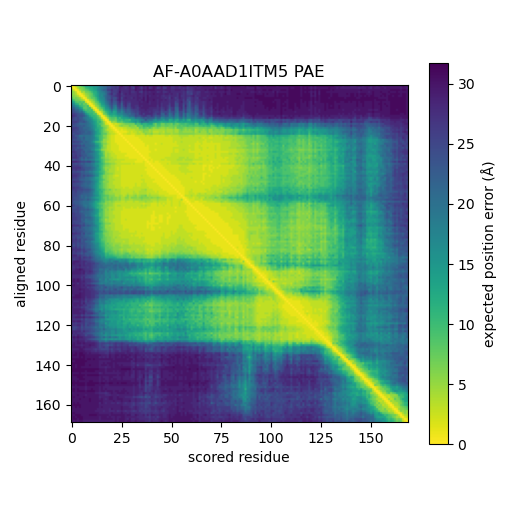C C . ARG A 1 83 ? 12.445 5.440 -8.060 1.00 88.75 83 ARG A C 1
ATOM 596 O O . ARG A 1 83 ? 13.494 5.518 -8.687 1.00 88.75 83 ARG A O 1
ATOM 603 N N . LEU A 1 84 ? 11.378 6.185 -8.347 1.00 85.31 84 LEU A N 1
ATOM 604 C CA . LEU A 1 84 ? 11.334 7.138 -9.461 1.00 85.31 84 LEU A CA 1
ATOM 605 C C . LEU A 1 84 ? 12.338 8.286 -9.285 1.00 85.31 84 LEU A C 1
ATOM 607 O O . LEU A 1 84 ? 13.019 8.656 -10.237 1.00 85.31 84 LEU A O 1
ATOM 611 N N . ARG A 1 85 ? 12.503 8.805 -8.059 1.00 80.88 85 ARG A N 1
ATOM 612 C CA . ARG A 1 85 ? 13.539 9.810 -7.754 1.00 80.88 85 ARG A CA 1
ATOM 613 C C . ARG A 1 85 ? 14.951 9.281 -8.024 1.00 80.88 85 ARG A C 1
ATOM 615 O O . ARG A 1 85 ? 15.781 10.021 -8.544 1.00 80.88 85 ARG A O 1
ATOM 622 N N . PHE A 1 86 ? 15.228 8.019 -7.686 1.00 79.62 86 PHE A N 1
ATOM 623 C CA . PHE A 1 86 ? 16.540 7.399 -7.913 1.00 79.62 86 PHE A CA 1
ATOM 624 C C . PHE A 1 86 ? 16.775 6.930 -9.351 1.00 79.62 86 PHE A C 1
ATOM 626 O O . PHE A 1 86 ? 17.934 6.828 -9.750 1.00 79.62 86 PHE A O 1
ATOM 633 N N . ALA A 1 87 ? 15.713 6.677 -10.120 1.00 77.88 87 ALA A N 1
ATOM 634 C CA . ALA A 1 87 ? 15.808 6.300 -11.528 1.00 77.88 87 ALA A CA 1
ATOM 635 C C . ALA A 1 87 ? 16.391 7.426 -12.399 1.00 77.88 87 ALA A C 1
ATOM 637 O O . ALA A 1 87 ? 16.934 7.141 -13.460 1.00 77.88 87 ALA A O 1
ATOM 638 N N . CYS A 1 88 ? 16.314 8.688 -11.943 1.00 72.75 88 CYS A N 1
ATOM 639 C CA . CYS A 1 88 ? 16.857 9.865 -12.634 1.00 72.75 88 CYS A CA 1
ATOM 640 C C . CYS A 1 88 ? 16.447 9.947 -14.117 1.00 72.75 88 CYS A C 1
ATOM 642 O O . CYS A 1 88 ? 17.209 10.451 -14.940 1.00 72.75 88 CYS A O 1
ATOM 644 N N . LEU A 1 89 ? 15.254 9.446 -14.453 1.00 73.56 89 LEU A N 1
ATOM 645 C CA . LEU A 1 89 ? 14.720 9.534 -15.805 1.00 73.56 89 LEU A CA 1
ATOM 646 C C . LEU A 1 89 ? 14.362 11.000 -16.103 1.00 73.56 89 LEU A C 1
ATOM 648 O O . LEU A 1 89 ? 13.760 11.655 -15.246 1.00 73.56 89 LEU A O 1
ATOM 652 N N . PRO A 1 90 ? 14.722 11.524 -17.288 1.00 67.31 90 PRO A N 1
ATOM 653 C CA . PRO A 1 90 ? 14.516 12.932 -17.638 1.00 67.31 90 PRO A CA 1
ATOM 654 C C . PRO A 1 90 ? 13.032 13.312 -17.715 1.00 67.31 90 PRO A C 1
ATOM 656 O O . PRO A 1 90 ? 12.669 14.470 -17.514 1.00 67.31 90 PRO A O 1
ATOM 659 N N . THR A 1 91 ? 12.155 12.345 -17.979 1.00 69.31 91 THR A N 1
ATOM 660 C CA . THR A 1 91 ? 10.707 12.545 -18.049 1.00 69.31 91 THR A CA 1
ATOM 661 C C . THR A 1 91 ? 10.010 11.328 -17.444 1.00 69.31 91 THR A C 1
ATOM 663 O O . THR A 1 91 ? 10.484 10.206 -17.648 1.00 69.31 91 THR A O 1
ATOM 666 N N . PRO A 1 92 ? 8.914 11.502 -16.680 1.00 67.44 92 PRO A N 1
ATOM 667 C CA . PRO A 1 92 ? 8.055 10.383 -16.318 1.00 67.44 92 PRO A CA 1
ATOM 668 C C . PRO A 1 92 ? 7.477 9.788 -17.605 1.00 67.44 92 PRO A C 1
ATOM 670 O O . PRO A 1 92 ? 6.568 10.357 -18.197 1.00 67.44 92 PRO A O 1
ATOM 673 N N . ALA A 1 93 ? 8.054 8.675 -18.046 1.00 71.50 93 ALA A N 1
ATOM 674 C CA . ALA A 1 93 ? 7.626 7.931 -19.217 1.00 71.50 93 ALA A CA 1
ATOM 675 C C . ALA A 1 93 ? 7.131 6.561 -18.764 1.00 71.50 93 ALA A C 1
ATOM 677 O O . ALA A 1 93 ? 7.791 5.878 -17.973 1.00 71.50 93 ALA A O 1
ATOM 678 N N . THR A 1 94 ? 5.959 6.170 -19.245 1.00 80.31 94 THR A N 1
ATOM 679 C CA . THR A 1 94 ? 5.463 4.806 -19.098 1.00 80.31 94 THR A CA 1
ATOM 680 C C . THR A 1 94 ? 5.770 4.011 -20.359 1.00 80.31 94 THR A C 1
ATOM 682 O O . THR A 1 94 ? 6.014 4.572 -21.423 1.00 80.31 94 THR A O 1
ATOM 685 N N . LEU A 1 95 ? 5.733 2.681 -20.261 1.00 78.38 95 LEU A N 1
ATOM 686 C CA . LEU A 1 95 ? 5.898 1.826 -21.437 1.00 78.38 95 LEU A CA 1
ATOM 687 C C . LEU A 1 95 ? 4.801 2.071 -22.491 1.00 78.38 95 LEU A C 1
ATOM 689 O O . LEU A 1 95 ? 5.035 1.847 -23.670 1.00 78.38 95 LEU A O 1
ATOM 693 N N . ALA A 1 96 ? 3.625 2.559 -22.077 1.00 79.00 96 ALA A N 1
ATOM 694 C CA . ALA A 1 96 ? 2.532 2.912 -22.982 1.00 79.00 96 ALA A CA 1
ATOM 695 C C . ALA A 1 96 ? 2.814 4.182 -23.801 1.00 79.00 96 ALA A C 1
ATOM 697 O O . ALA A 1 96 ? 2.261 4.336 -24.886 1.00 79.00 96 ALA A O 1
ATOM 698 N N . ASP A 1 97 ? 3.684 5.063 -23.301 1.00 77.69 97 ASP A N 1
ATOM 699 C CA . ASP A 1 97 ? 4.101 6.284 -23.999 1.00 77.69 97 ASP A CA 1
ATOM 700 C C . ASP A 1 97 ? 5.237 6.014 -25.006 1.00 77.69 97 ASP A C 1
ATOM 702 O O . ASP A 1 97 ? 5.686 6.925 -25.700 1.00 77.69 97 ASP A O 1
ATOM 706 N N . PHE A 1 98 ? 5.743 4.777 -25.067 1.00 78.25 98 PHE A N 1
ATOM 707 C CA . PHE A 1 98 ? 6.867 4.410 -25.919 1.00 78.25 98 PHE A CA 1
ATOM 708 C C . PHE A 1 98 ? 6.412 4.137 -27.358 1.00 78.25 98 PHE A C 1
ATOM 710 O O . PHE A 1 98 ? 5.741 3.142 -27.639 1.00 78.25 98 PHE A O 1
ATOM 717 N N . ASP A 1 99 ? 6.821 5.007 -28.281 1.00 77.88 99 ASP A N 1
ATOM 718 C CA . ASP A 1 99 ? 6.572 4.844 -29.712 1.00 77.88 99 ASP A CA 1
ATOM 719 C C . ASP A 1 99 ? 7.575 3.859 -30.337 1.00 77.88 99 ASP A C 1
ATOM 721 O O . ASP A 1 99 ? 8.682 4.230 -30.742 1.00 77.88 99 ASP A O 1
ATOM 725 N N . VAL A 1 100 ? 7.171 2.588 -30.418 1.00 76.31 100 VAL A N 1
ATOM 726 C CA . VAL A 1 100 ? 7.972 1.508 -31.016 1.00 76.31 100 VAL A CA 1
ATOM 727 C C . VAL A 1 100 ? 8.215 1.738 -32.511 1.00 76.31 100 VAL A C 1
ATOM 729 O O . VAL A 1 100 ? 9.267 1.352 -33.015 1.00 76.31 100 VAL A O 1
ATOM 732 N N . ASP A 1 101 ? 7.287 2.391 -33.216 1.00 77.12 101 ASP A N 1
ATOM 733 C CA . ASP A 1 101 ? 7.378 2.590 -34.666 1.00 77.12 101 ASP A CA 1
ATOM 734 C C . ASP A 1 101 ? 8.469 3.617 -35.025 1.00 77.12 101 ASP A C 1
ATOM 736 O O . ASP A 1 101 ? 9.079 3.544 -36.095 1.00 77.12 101 ASP A O 1
ATOM 740 N N . SER A 1 102 ? 8.771 4.540 -34.105 1.00 70.88 102 SER A N 1
ATOM 741 C CA . SER A 1 102 ? 9.856 5.521 -34.247 1.00 70.88 102 SER A CA 1
ATOM 742 C C . SER A 1 102 ? 11.260 4.948 -34.004 1.00 70.88 102 SER A C 1
ATOM 744 O O . SER A 1 102 ? 12.257 5.528 -34.446 1.00 70.88 102 SER A O 1
ATOM 746 N N . ALA A 1 103 ? 11.366 3.809 -33.313 1.00 70.19 103 ALA A N 1
ATOM 747 C CA . ALA A 1 103 ? 12.637 3.235 -32.901 1.00 70.19 103 ALA A CA 1
ATOM 748 C C . ALA A 1 103 ? 13.119 2.166 -33.894 1.00 70.19 103 ALA A C 1
ATOM 750 O O . ALA A 1 103 ? 12.667 1.020 -33.897 1.00 70.19 103 ALA A O 1
ATOM 751 N N . ALA A 1 104 ? 14.090 2.527 -34.735 1.00 70.00 104 ALA A N 1
ATOM 752 C CA . ALA A 1 104 ? 14.665 1.603 -35.708 1.00 70.00 104 ALA A CA 1
ATOM 753 C C . ALA A 1 104 ? 15.286 0.365 -35.024 1.00 70.00 104 ALA A C 1
ATOM 755 O O . ALA A 1 104 ? 16.211 0.483 -34.221 1.00 70.00 104 ALA A O 1
ATOM 756 N N . GLY A 1 105 ? 14.800 -0.829 -35.382 1.00 73.38 105 GLY A N 1
ATOM 757 C CA . GLY A 1 105 ? 15.360 -2.110 -34.934 1.00 73.38 105 GLY A CA 1
ATOM 758 C C . GLY A 1 105 ? 14.766 -2.691 -33.646 1.00 73.38 105 GLY A C 1
ATOM 759 O O . GLY A 1 105 ? 15.298 -3.683 -33.150 1.00 73.38 105 GLY A O 1
ATOM 760 N N . ILE A 1 106 ? 13.679 -2.123 -33.111 1.00 79.31 106 ILE A N 1
ATOM 761 C CA . ILE A 1 106 ? 12.986 -2.657 -31.929 1.00 79.31 106 ILE A CA 1
ATOM 762 C C . ILE A 1 106 ? 11.762 -3.481 -32.354 1.00 79.31 106 ILE A C 1
ATOM 764 O O . ILE A 1 106 ? 10.897 -2.997 -33.079 1.00 79.31 106 ILE A O 1
ATOM 768 N N . ASP A 1 107 ? 11.673 -4.732 -31.890 1.00 83.38 107 ASP A N 1
ATOM 769 C CA . ASP A 1 107 ? 10.486 -5.573 -32.092 1.00 83.38 107 ASP A CA 1
ATOM 770 C C . ASP A 1 107 ? 9.420 -5.252 -31.035 1.00 83.38 107 ASP A C 1
ATOM 772 O O . ASP A 1 107 ? 9.654 -5.377 -29.830 1.00 83.38 107 ASP A O 1
ATOM 776 N N . ARG A 1 108 ? 8.215 -4.895 -31.486 1.00 84.50 108 ARG A N 1
ATOM 777 C CA . ARG A 1 108 ? 7.063 -4.651 -30.614 1.00 84.50 108 ARG A CA 1
ATOM 778 C C . ARG A 1 108 ? 6.730 -5.848 -29.728 1.00 84.50 108 ARG A C 1
ATOM 780 O O . ARG A 1 108 ? 6.409 -5.658 -28.561 1.00 84.50 108 ARG A O 1
ATOM 787 N N . LYS A 1 109 ? 6.860 -7.073 -30.245 1.00 87.38 109 LYS A N 1
ATOM 788 C CA . LYS A 1 109 ? 6.591 -8.286 -29.457 1.00 87.38 109 LYS A CA 1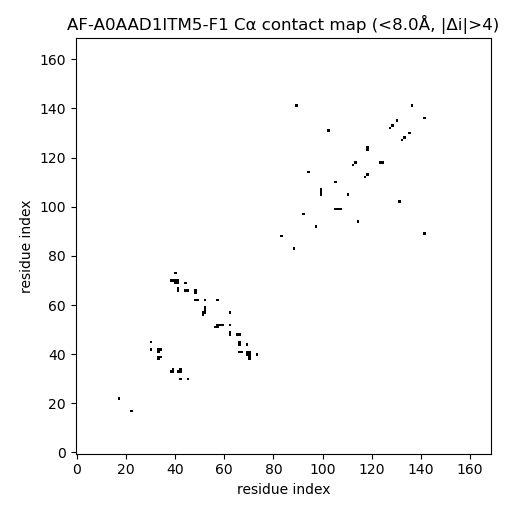
ATOM 789 C C . LYS A 1 109 ? 7.546 -8.418 -28.276 1.00 87.38 109 LYS A C 1
ATOM 791 O O . LYS A 1 109 ? 7.124 -8.840 -27.205 1.00 87.38 109 LYS A O 1
ATOM 796 N N . LEU A 1 110 ? 8.810 -8.036 -28.469 1.00 86.69 110 LEU A N 1
ATOM 797 C CA . LEU A 1 110 ? 9.807 -8.037 -27.405 1.00 86.69 110 LEU A CA 1
ATOM 798 C C . LEU A 1 110 ? 9.458 -6.992 -26.340 1.00 86.69 110 LEU A C 1
ATOM 800 O O . LEU A 1 110 ? 9.490 -7.305 -25.157 1.00 86.69 110 LEU A O 1
ATOM 804 N N . ILE A 1 111 ? 9.081 -5.774 -26.740 1.00 86.81 111 ILE A N 1
ATOM 805 C CA . ILE A 1 111 ? 8.657 -4.724 -25.799 1.00 86.81 111 ILE A CA 1
ATOM 806 C C . ILE A 1 111 ? 7.434 -5.160 -24.984 1.00 86.81 111 ILE A C 1
ATOM 808 O O . ILE A 1 111 ? 7.432 -5.002 -23.763 1.00 86.81 111 ILE A O 1
ATOM 812 N N . ASP A 1 112 ? 6.436 -5.766 -25.629 1.00 88.50 112 ASP A N 1
ATOM 813 C CA . ASP A 1 112 ? 5.250 -6.295 -24.951 1.00 88.50 112 ASP A CA 1
ATOM 814 C C . ASP A 1 112 ? 5.623 -7.413 -23.955 1.00 88.50 112 ASP A C 1
ATOM 816 O O . ASP A 1 112 ? 5.119 -7.439 -22.830 1.00 88.50 112 ASP A O 1
ATOM 820 N N . GLU A 1 113 ? 6.554 -8.306 -24.319 1.00 88.81 113 GLU A N 1
ATOM 821 C CA . GLU A 1 113 ? 7.076 -9.343 -23.421 1.00 88.81 113 GLU A CA 1
ATOM 822 C C . GLU A 1 113 ? 7.805 -8.735 -22.215 1.00 88.81 113 GLU A C 1
ATOM 824 O O . GLU A 1 113 ? 7.546 -9.132 -21.074 1.00 88.81 113 GLU A O 1
ATOM 829 N N . LEU A 1 114 ? 8.658 -7.729 -22.431 1.00 89.25 114 LEU A N 1
ATOM 830 C CA . LEU A 1 114 ? 9.331 -7.005 -21.350 1.00 89.25 114 LEU A CA 1
ATOM 831 C C . LEU A 1 114 ? 8.330 -6.293 -20.433 1.00 89.25 114 LEU A C 1
ATOM 833 O O . LEU A 1 114 ? 8.513 -6.290 -19.215 1.00 89.25 114 LEU A O 1
ATOM 837 N N . GLY A 1 115 ? 7.235 -5.768 -20.985 1.00 87.88 115 GLY A N 1
ATOM 838 C CA . GLY A 1 115 ? 6.148 -5.154 -20.222 1.00 87.88 115 GLY A CA 1
ATOM 839 C C . GLY A 1 115 ? 5.504 -6.090 -19.197 1.00 87.88 115 GLY A C 1
ATOM 840 O O . GLY A 1 115 ? 5.045 -5.633 -18.151 1.00 87.88 115 GLY A O 1
ATOM 841 N N . THR A 1 116 ? 5.545 -7.407 -19.422 1.00 91.50 116 THR A N 1
ATOM 842 C CA . THR A 1 116 ? 5.042 -8.397 -18.451 1.00 91.50 116 THR A CA 1
ATOM 843 C C . THR A 1 116 ? 5.903 -8.519 -17.194 1.00 91.50 116 THR A C 1
ATOM 845 O O . THR A 1 116 ? 5.476 -9.135 -16.221 1.00 91.50 116 THR A O 1
ATOM 848 N N . CYS A 1 117 ? 7.120 -7.963 -17.201 1.00 90.12 117 CYS A N 1
ATOM 849 C CA . CYS A 1 117 ? 8.086 -8.035 -16.104 1.00 90.12 117 CYS A CA 1
ATOM 850 C C . CYS A 1 117 ? 8.497 -9.462 -15.686 1.00 90.12 117 CYS A C 1
ATOM 852 O O . CYS A 1 117 ? 9.143 -9.630 -14.651 1.00 90.12 117 CYS A O 1
ATOM 854 N N . ARG A 1 118 ? 8.196 -10.497 -16.488 1.00 91.50 118 ARG A N 1
ATOM 855 C CA . ARG A 1 118 ? 8.528 -11.905 -16.182 1.00 91.50 118 ARG A CA 1
ATOM 856 C C . ARG A 1 118 ? 10.022 -12.158 -15.983 1.00 91.50 118 ARG A C 1
ATOM 858 O O . ARG A 1 118 ? 10.401 -13.030 -15.210 1.00 91.50 118 ARG A O 1
ATOM 865 N N . TYR A 1 119 ? 10.874 -11.369 -16.633 1.00 90.56 119 TYR A N 1
ATOM 866 C CA . TYR A 1 119 ? 12.328 -11.444 -16.471 1.00 90.56 119 TYR A CA 1
ATOM 867 C C . TYR A 1 119 ? 12.794 -11.171 -15.027 1.00 90.56 119 TYR A C 1
ATOM 869 O O . TYR A 1 119 ? 13.891 -11.585 -14.652 1.00 90.56 119 TYR A O 1
ATOM 877 N N . LEU A 1 120 ? 11.975 -10.502 -14.203 1.00 91.25 120 LEU A N 1
ATOM 878 C CA . LEU A 1 120 ? 12.261 -10.298 -12.782 1.00 91.25 120 LEU A CA 1
ATOM 879 C C . LEU A 1 120 ? 12.176 -11.608 -11.98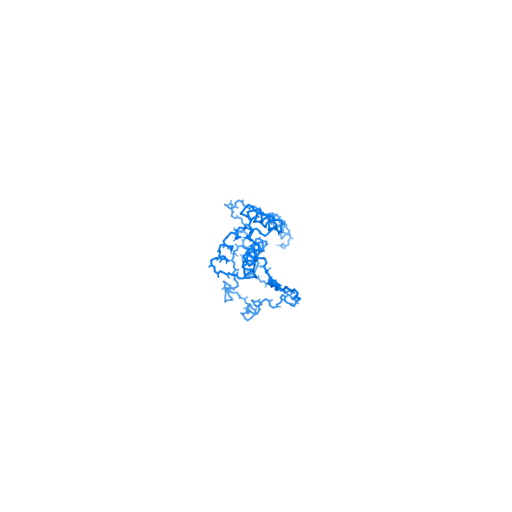9 1.00 91.25 120 LEU A C 1
ATOM 881 O O . LEU A 1 120 ? 12.968 -11.808 -11.072 1.00 91.25 120 LEU A O 1
ATOM 885 N N . GLU A 1 121 ? 11.257 -12.508 -12.350 1.00 92.50 121 GLU A N 1
ATOM 886 C CA . GLU A 1 121 ? 11.082 -13.808 -11.685 1.00 92.50 121 GLU A CA 1
ATOM 887 C C . GLU A 1 121 ? 12.282 -14.727 -11.929 1.00 92.50 121 GLU A C 1
ATOM 889 O O . GLU A 1 121 ? 12.717 -15.448 -11.033 1.00 92.50 121 GLU A O 1
ATOM 894 N N . SER A 1 122 ? 12.848 -14.668 -13.136 1.00 91.56 122 SER A N 1
ATOM 895 C CA . SER A 1 122 ? 14.022 -15.444 -13.541 1.00 91.56 122 SER A CA 1
ATOM 896 C C . SER A 1 122 ? 15.353 -14.735 -13.275 1.00 91.56 122 SER A C 1
ATOM 898 O O . SER A 1 122 ? 16.396 -15.250 -13.682 1.00 91.56 122 SER A O 1
ATOM 900 N N . ALA A 1 123 ? 15.339 -13.550 -12.646 1.00 91.31 123 ALA A N 1
ATOM 901 C CA . ALA A 1 123 ? 16.512 -12.689 -12.452 1.00 91.31 123 ALA A CA 1
ATOM 902 C C . ALA A 1 123 ? 17.344 -12.492 -13.739 1.00 91.31 123 ALA A C 1
ATOM 904 O O . ALA A 1 123 ? 18.575 -12.432 -13.716 1.00 91.31 123 ALA A O 1
ATOM 905 N N . THR A 1 124 ? 16.669 -12.431 -14.888 1.00 90.88 124 THR A N 1
ATOM 906 C CA . THR A 1 124 ? 17.311 -12.264 -16.191 1.00 90.88 124 THR A CA 1
ATOM 907 C C . THR A 1 124 ? 17.601 -10.787 -16.426 1.00 90.88 124 THR A C 1
ATOM 909 O O . THR A 1 124 ? 16.702 -9.949 -16.398 1.00 90.88 124 THR A O 1
ATOM 912 N N . ASN A 1 125 ? 18.873 -10.46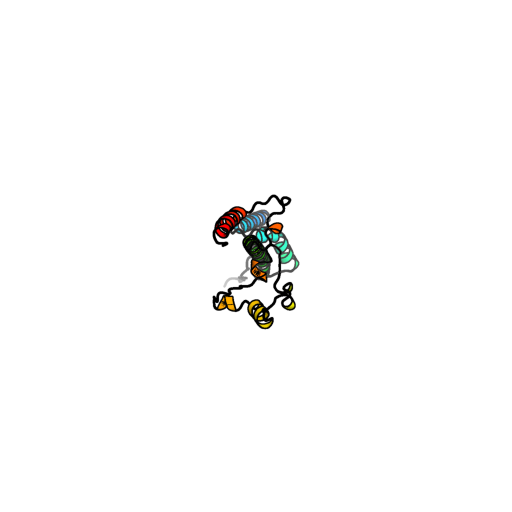3 -16.654 1.00 88.88 125 ASN A N 1
ATOM 913 C CA . ASN A 1 125 ? 19.298 -9.093 -16.917 1.00 88.88 125 ASN A CA 1
ATOM 914 C C . ASN A 1 125 ? 18.959 -8.701 -18.357 1.00 88.88 125 ASN A C 1
ATOM 916 O O . ASN A 1 125 ? 19.267 -9.441 -19.290 1.00 88.88 125 ASN A O 1
ATOM 920 N N . ILE A 1 126 ? 18.380 -7.516 -18.533 1.00 85.94 126 ILE A N 1
ATOM 921 C CA . ILE A 1 126 ? 18.097 -6.939 -19.848 1.00 85.94 126 ILE A CA 1
ATOM 922 C C . ILE A 1 126 ? 19.092 -5.820 -20.102 1.00 85.94 126 ILE A C 1
ATOM 924 O O . ILE A 1 126 ? 19.268 -4.933 -19.267 1.00 85.94 126 ILE A O 1
ATOM 928 N N . LEU A 1 127 ? 19.719 -5.858 -21.273 1.00 83.38 127 LEU A N 1
ATOM 929 C CA . LEU A 1 127 ? 20.622 -4.821 -21.740 1.00 83.38 127 LEU A CA 1
ATOM 930 C C . LEU A 1 127 ? 20.027 -4.181 -22.995 1.00 83.38 127 LEU A C 1
ATOM 932 O O . LEU A 1 127 ? 19.886 -4.841 -24.021 1.00 83.38 127 LEU A O 1
ATOM 936 N N . LEU A 1 128 ? 19.670 -2.901 -22.899 1.00 75.75 128 LEU A N 1
ATOM 937 C CA . LEU A 1 128 ? 19.167 -2.109 -24.021 1.00 75.75 128 LEU A CA 1
ATOM 938 C C . LEU A 1 128 ? 20.327 -1.288 -24.597 1.00 75.75 128 LEU A C 1
ATOM 940 O O . LEU A 1 128 ? 20.894 -0.454 -23.893 1.00 75.75 128 LEU A O 1
ATOM 944 N N . ILE A 1 129 ? 20.694 -1.536 -25.857 1.00 73.00 129 ILE A N 1
ATOM 945 C CA . ILE A 1 129 ? 21.795 -0.852 -26.554 1.00 73.00 129 ILE A CA 1
ATOM 946 C C . ILE A 1 129 ? 21.252 -0.260 -27.855 1.00 73.00 129 ILE A C 1
ATOM 948 O O . ILE A 1 129 ? 20.744 -0.997 -28.694 1.00 73.00 129 ILE A O 1
ATOM 952 N N . GLY A 1 130 ? 21.383 1.053 -28.049 1.00 62.34 130 GLY A N 1
ATOM 953 C CA . GLY A 1 130 ? 21.043 1.698 -29.319 1.00 62.34 130 GLY A CA 1
ATOM 954 C C . GLY A 1 130 ? 21.114 3.226 -29.259 1.00 62.34 130 GLY A C 1
ATOM 955 O O . GLY A 1 130 ? 21.034 3.785 -28.163 1.00 62.34 130 GLY A O 1
ATOM 956 N N . PRO A 1 131 ? 21.227 3.913 -30.413 1.00 56.25 131 PRO A N 1
ATOM 957 C CA . PRO A 1 131 ? 21.316 5.374 -30.482 1.00 56.25 131 PRO A CA 1
ATOM 958 C C . PRO A 1 131 ? 20.110 6.059 -29.819 1.00 56.25 131 PRO A C 1
ATOM 960 O O . PRO A 1 131 ? 20.277 7.032 -29.104 1.00 56.25 131 PRO A O 1
ATOM 963 N N . GLY A 1 132 ? 18.904 5.487 -29.881 1.00 54.31 132 GLY A N 1
ATOM 964 C CA . GLY A 1 132 ? 17.739 6.013 -29.147 1.00 54.31 132 GLY A CA 1
ATOM 965 C C . GLY A 1 132 ? 17.847 5.967 -27.610 1.00 54.31 132 GLY A C 1
ATOM 966 O O . GLY A 1 132 ? 17.105 6.667 -26.928 1.00 54.31 132 GLY A O 1
ATOM 967 N N . VAL A 1 133 ? 18.773 5.179 -27.048 1.00 54.25 133 VAL A N 1
ATOM 968 C CA . VAL A 1 133 ? 18.983 5.033 -25.593 1.00 54.25 133 VAL A CA 1
ATOM 969 C C . VAL A 1 133 ? 20.117 5.936 -25.085 1.00 54.25 133 VAL A C 1
ATOM 971 O O . VAL A 1 133 ? 20.048 6.404 -23.952 1.00 54.25 133 VAL A O 1
ATOM 974 N N . ILE A 1 134 ? 21.133 6.207 -25.916 1.00 48.41 134 ILE A N 1
ATOM 975 C CA . ILE A 1 134 ? 22.338 6.995 -25.571 1.00 48.41 134 ILE A CA 1
ATOM 976 C C . ILE A 1 134 ? 22.441 8.351 -26.294 1.00 48.41 134 ILE A C 1
ATOM 978 O O . ILE A 1 134 ? 23.043 9.271 -25.753 1.00 48.41 134 ILE A O 1
ATOM 982 N N . GLU A 1 135 ? 21.831 8.521 -27.468 1.00 43.41 135 GLU A N 1
ATOM 983 C CA . GLU A 1 135 ? 21.904 9.743 -28.296 1.00 43.41 135 GLU A CA 1
ATOM 984 C C . GLU A 1 135 ? 20.655 10.637 -28.189 1.00 43.41 135 GLU A C 1
ATOM 986 O O . GLU A 1 135 ? 20.687 11.789 -28.611 1.00 43.41 135 GLU A O 1
ATOM 991 N N . GLY A 1 136 ? 19.576 10.173 -27.543 1.00 42.00 136 GLY A N 1
ATOM 992 C CA . GLY A 1 136 ? 18.436 11.022 -27.148 1.00 42.00 136 GLY A CA 1
ATOM 993 C C . GLY A 1 136 ? 18.719 11.943 -25.948 1.00 42.00 136 GLY A C 1
ATOM 994 O O . GLY A 1 136 ? 17.848 12.691 -25.515 1.00 42.00 136 GLY A O 1
ATOM 995 N N . TRP A 1 137 ? 19.930 11.875 -25.389 1.00 45.38 137 TRP A N 1
ATOM 996 C CA . TRP A 1 137 ? 20.370 12.599 -24.198 1.00 45.38 137 TRP A CA 1
ATOM 997 C C . TRP A 1 137 ? 21.380 13.666 -24.620 1.00 45.38 137 TRP A C 1
ATOM 999 O O . TRP A 1 137 ? 22.530 13.662 -24.184 1.00 45.38 137 TRP A O 1
ATOM 1009 N N . SER A 1 138 ? 20.987 14.578 -25.511 1.00 42.12 138 SER A N 1
ATOM 1010 C CA . SER A 1 138 ? 21.809 15.762 -25.741 1.00 42.12 138 SER A CA 1
ATOM 1011 C C . SER A 1 138 ? 21.947 16.517 -24.412 1.00 42.12 138 SER A C 1
ATOM 1013 O O . SER A 1 138 ? 20.964 16.822 -23.730 1.00 42.12 138 SER A O 1
ATOM 1015 N N . ALA A 1 139 ? 23.193 16.792 -24.017 1.00 43.88 139 ALA A N 1
ATOM 1016 C CA . ALA A 1 139 ? 23.572 17.413 -22.743 1.00 43.88 139 ALA A CA 1
ATOM 1017 C C . ALA A 1 139 ? 22.884 18.770 -22.462 1.00 43.88 139 ALA A C 1
ATOM 1019 O O . ALA A 1 139 ? 22.925 19.269 -21.339 1.00 43.88 139 ALA A O 1
ATOM 1020 N N . GLU A 1 140 ? 22.218 19.345 -23.463 1.00 39.53 140 GLU A N 1
ATOM 1021 C CA . GLU A 1 140 ? 21.474 20.600 -23.395 1.00 39.53 140 GLU A CA 1
ATOM 1022 C C . GLU A 1 140 ? 20.256 20.542 -22.452 1.00 39.53 140 GLU A C 1
ATOM 1024 O O . GLU A 1 140 ? 19.912 21.548 -21.836 1.00 39.53 140 GLU A O 1
ATOM 1029 N N . TRP A 1 141 ? 19.656 19.363 -22.233 1.00 40.09 141 TRP A N 1
ATOM 1030 C CA . TRP A 1 141 ? 18.486 19.211 -21.349 1.00 40.09 141 TRP A CA 1
ATOM 1031 C C . TRP A 1 141 ? 18.811 18.824 -19.899 1.00 40.09 141 TRP A C 1
ATOM 1033 O O . TRP A 1 141 ? 17.938 18.883 -19.032 1.00 40.09 141 TRP A O 1
ATOM 1043 N N . LEU A 1 142 ? 20.059 18.460 -19.594 1.00 46.78 142 LEU A N 1
ATOM 1044 C CA . LEU A 1 142 ? 20.446 17.947 -18.272 1.00 46.78 142 LEU A CA 1
ATOM 1045 C C . LEU A 1 142 ? 20.719 19.037 -17.222 1.00 46.78 142 LEU A C 1
ATOM 1047 O O . LEU A 1 142 ? 20.898 18.720 -16.046 1.00 46.78 142 LEU A O 1
ATOM 1051 N N . CYS A 1 143 ? 20.720 20.318 -17.600 1.00 40.91 143 CYS A N 1
ATOM 1052 C CA . CYS A 1 143 ? 20.915 21.411 -16.650 1.00 40.91 143 CYS A CA 1
ATOM 1053 C C . CYS A 1 143 ? 20.149 22.672 -17.073 1.00 40.91 143 CYS A C 1
ATOM 1055 O O . CYS A 1 143 ? 20.736 23.637 -17.557 1.00 40.91 143 CYS A O 1
ATOM 1057 N N . SER A 1 144 ? 18.829 22.689 -16.860 1.00 40.25 144 SER A N 1
ATOM 1058 C CA . SER A 1 144 ? 18.109 23.965 -16.823 1.00 40.25 144 SER A CA 1
ATOM 1059 C C . SER A 1 144 ? 18.491 24.712 -15.533 1.00 40.25 144 SER A C 1
ATOM 1061 O O . SER A 1 144 ? 18.251 24.184 -14.441 1.00 40.25 144 SER A O 1
ATOM 1063 N N . PRO A 1 145 ? 19.044 25.939 -15.603 1.00 41.88 145 PRO A N 1
ATOM 1064 C CA . PRO A 1 145 ? 19.447 26.714 -14.424 1.00 41.88 145 PRO A CA 1
ATOM 1065 C C . PRO A 1 145 ? 18.284 27.092 -13.489 1.00 41.88 145 PRO A C 1
ATOM 1067 O O . PRO A 1 145 ? 18.516 27.598 -12.393 1.00 41.88 145 PRO A O 1
ATOM 1070 N N . SER A 1 146 ? 17.030 26.897 -13.913 1.00 43.62 146 SER A N 1
ATOM 1071 C CA . SER A 1 146 ? 15.843 27.413 -13.223 1.00 43.62 146 SER A CA 1
ATOM 1072 C C . SER A 1 146 ? 15.290 26.505 -12.121 1.00 43.62 146 SER A C 1
ATOM 1074 O O . SER A 1 146 ? 14.517 26.970 -11.284 1.00 43.62 146 SER A O 1
ATOM 1076 N N . SER A 1 147 ? 15.690 25.234 -12.053 1.00 47.34 147 SER A N 1
ATOM 1077 C CA . SER A 1 147 ? 15.295 24.339 -10.963 1.00 47.34 147 SER A CA 1
ATOM 1078 C C . SER A 1 147 ? 16.477 24.133 -10.025 1.00 47.34 147 SER A C 1
ATOM 1080 O O . SER A 1 147 ? 17.306 23.265 -10.270 1.00 47.34 147 SER A O 1
ATOM 1082 N N . GLY A 1 148 ? 16.569 24.935 -8.960 1.00 41.25 148 GLY A N 1
ATOM 1083 C CA . GLY A 1 148 ? 17.632 24.905 -7.941 1.00 41.25 148 GLY A CA 1
ATOM 1084 C C . GLY A 1 148 ? 17.732 23.606 -7.124 1.00 41.25 148 GLY A C 1
ATOM 1085 O O . GLY A 1 148 ? 17.667 23.626 -5.899 1.00 41.25 148 GLY A O 1
ATOM 1086 N N . ARG A 1 149 ? 17.887 22.461 -7.787 1.00 46.84 149 ARG A N 1
ATOM 1087 C CA . ARG A 1 149 ? 18.207 21.156 -7.214 1.00 46.84 149 ARG A CA 1
ATOM 1088 C C . ARG A 1 149 ? 19.357 20.564 -8.017 1.00 46.84 149 ARG A C 1
ATOM 1090 O O . ARG A 1 149 ? 19.151 19.799 -8.951 1.00 46.84 149 ARG A O 1
ATOM 1097 N N . CYS A 1 150 ? 20.577 20.935 -7.638 1.00 44.06 150 CYS A N 1
ATOM 1098 C CA . CYS A 1 150 ? 21.762 20.182 -8.028 1.00 44.06 150 CYS A CA 1
ATOM 1099 C C . CYS A 1 150 ? 21.669 18.786 -7.407 1.00 44.06 150 CYS A C 1
ATOM 1101 O O . CYS A 1 150 ? 21.790 18.628 -6.194 1.00 44.06 150 CYS A O 1
ATOM 1103 N N . CYS A 1 151 ? 21.442 17.775 -8.236 1.00 53.84 151 CYS A N 1
ATOM 1104 C CA . CYS A 1 151 ? 21.663 16.386 -7.863 1.00 53.84 151 CYS A CA 1
ATOM 1105 C C . CYS A 1 151 ? 23.184 16.160 -7.770 1.00 53.84 151 CYS A C 1
ATOM 1107 O O . CYS A 1 151 ? 23.902 16.512 -8.708 1.00 53.84 151 CYS A O 1
ATOM 1109 N N . ASP A 1 152 ? 23.684 15.488 -6.726 1.00 49.47 152 ASP A N 1
ATOM 1110 C CA . ASP A 1 152 ? 25.108 15.101 -6.581 1.00 49.47 152 ASP A CA 1
ATOM 1111 C C . ASP A 1 152 ? 25.674 14.321 -7.796 1.00 49.47 152 ASP A C 1
ATOM 1113 O O . ASP A 1 152 ? 26.888 14.209 -7.985 1.00 49.47 152 ASP A O 1
ATOM 1117 N N . ARG A 1 153 ? 24.799 13.814 -8.678 1.00 50.03 153 ARG A N 1
ATOM 1118 C CA . ARG A 1 153 ? 25.139 13.092 -9.912 1.00 50.03 153 ARG A CA 1
ATOM 1119 C C . ARG A 1 153 ? 25.605 13.980 -11.079 1.00 50.03 153 ARG A C 1
ATOM 1121 O O . ARG A 1 153 ? 26.119 13.433 -12.049 1.00 50.03 153 ARG A O 1
ATOM 1128 N N . CYS A 1 154 ? 25.511 15.311 -11.004 1.00 49.88 154 CYS A N 1
ATOM 1129 C CA . CYS A 1 154 ? 26.104 16.179 -12.037 1.00 49.88 154 CYS A CA 1
ATOM 1130 C C . CYS A 1 154 ? 27.647 16.120 -12.048 1.00 49.88 154 CYS A C 1
ATOM 1132 O O . CYS A 1 154 ? 28.269 16.360 -13.081 1.00 49.88 154 CYS A O 1
ATOM 1134 N N . ASN A 1 155 ? 28.287 15.740 -10.934 1.00 46.59 155 ASN A N 1
ATOM 1135 C CA . ASN A 1 155 ? 29.748 15.603 -10.865 1.00 46.59 155 ASN A CA 1
ATOM 1136 C C . ASN A 1 155 ? 30.282 14.304 -11.497 1.00 46.59 155 ASN A C 1
ATOM 1138 O O . ASN A 1 155 ? 31.442 14.262 -11.903 1.00 46.59 155 ASN A O 1
ATOM 1142 N N . VAL A 1 156 ? 29.461 13.251 -11.595 1.00 47.81 156 VAL A N 1
ATOM 1143 C CA . VAL A 1 156 ? 29.874 11.966 -12.193 1.00 47.81 156 VAL A CA 1
ATOM 1144 C C . VAL A 1 156 ? 29.961 12.083 -13.714 1.00 47.81 156 VAL A C 1
ATOM 1146 O O . VAL A 1 156 ? 30.962 11.680 -14.297 1.00 47.81 156 VAL A O 1
ATOM 1149 N N . TRP A 1 157 ? 28.966 12.711 -14.343 1.00 44.41 157 TRP A N 1
ATOM 1150 C CA . TRP A 1 157 ? 28.957 12.929 -15.792 1.00 44.41 157 TRP A CA 1
ATOM 1151 C C . TRP A 1 157 ? 30.065 13.881 -16.252 1.00 44.41 157 TRP A C 1
ATOM 1153 O O . TRP A 1 157 ? 30.773 13.582 -17.207 1.00 44.41 157 TRP A O 1
ATOM 1163 N N . ARG A 1 158 ? 30.344 14.943 -15.482 1.00 46.06 158 ARG A N 1
ATOM 1164 C CA . ARG A 1 158 ? 31.445 15.874 -15.778 1.00 46.06 158 ARG A CA 1
ATOM 1165 C C . ARG A 1 158 ? 32.833 15.201 -15.772 1.00 46.06 158 ARG A C 1
ATOM 1167 O O . ARG A 1 158 ? 33.742 15.669 -16.450 1.00 46.06 158 ARG A O 1
ATOM 1174 N N . ARG A 1 159 ? 33.014 14.103 -15.022 1.00 46.22 159 ARG A N 1
ATOM 1175 C CA . ARG A 1 159 ? 34.251 13.292 -15.040 1.00 46.22 159 ARG A CA 1
ATOM 1176 C C . ARG A 1 159 ? 34.320 12.322 -16.220 1.00 46.22 159 ARG A C 1
ATOM 1178 O O . ARG A 1 159 ? 35.425 12.017 -16.656 1.00 46.22 159 ARG A O 1
ATOM 1185 N N . LEU A 1 160 ? 33.181 11.844 -16.718 1.00 44.84 160 LEU A N 1
ATOM 1186 C CA . LEU A 1 160 ? 33.127 10.945 -17.873 1.00 44.84 160 LEU A CA 1
ATOM 1187 C C . LEU A 1 160 ? 33.338 11.703 -19.188 1.00 44.84 160 LEU A C 1
ATOM 1189 O O . LEU A 1 160 ? 34.119 11.235 -20.009 1.00 44.84 160 LEU A O 1
ATOM 1193 N N . ASP A 1 161 ? 32.787 12.911 -19.340 1.00 48.59 161 ASP A N 1
ATOM 1194 C CA . ASP A 1 161 ? 33.066 13.764 -20.511 1.00 48.59 161 ASP A CA 1
ATOM 1195 C C . ASP A 1 161 ? 34.553 14.144 -20.607 1.00 48.59 161 ASP A C 1
ATOM 1197 O O . ASP A 1 161 ? 35.149 14.124 -21.684 1.00 48.59 161 ASP A O 1
ATOM 1201 N N . ALA A 1 162 ? 35.201 14.405 -19.464 1.00 48.16 162 ALA A N 1
ATOM 1202 C CA . ALA A 1 162 ? 36.642 14.662 -19.407 1.00 48.16 162 ALA A CA 1
ATOM 1203 C C . ALA A 1 162 ? 37.501 13.436 -19.792 1.00 48.16 162 ALA A C 1
ATOM 1205 O O . ALA A 1 162 ? 38.647 13.599 -20.213 1.00 48.16 162 ALA A O 1
ATOM 1206 N N . ALA A 1 163 ? 36.962 12.220 -19.651 1.00 46.16 163 ALA A N 1
ATOM 1207 C CA . ALA A 1 163 ? 37.619 10.977 -20.051 1.00 46.16 163 ALA A CA 1
ATOM 1208 C C . ALA A 1 163 ? 37.319 10.600 -21.515 1.00 46.16 163 ALA A C 1
ATOM 1210 O O . ALA A 1 163 ? 38.188 10.064 -22.199 1.00 46.16 163 ALA A O 1
ATOM 1211 N N . ALA A 1 164 ? 36.125 10.921 -22.022 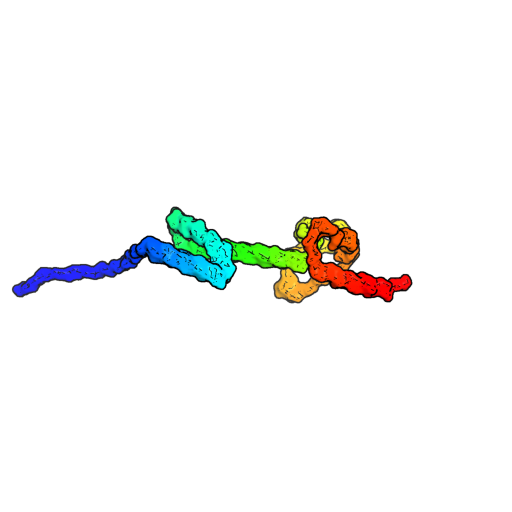1.00 45.88 164 ALA A N 1
ATOM 1212 C CA . ALA A 1 164 ? 35.723 10.652 -23.404 1.00 45.88 164 ALA A CA 1
ATOM 1213 C C . ALA A 1 164 ? 36.468 11.534 -24.425 1.00 45.88 164 ALA A C 1
ATOM 1215 O O . ALA A 1 164 ? 36.757 11.080 -25.530 1.00 45.88 164 ALA A O 1
ATOM 1216 N N . GLY A 1 165 ? 36.887 12.746 -24.037 1.00 43.28 165 GLY A N 1
ATOM 1217 C CA . GLY A 1 165 ? 37.734 13.616 -24.866 1.00 43.28 165 GLY A CA 1
ATOM 1218 C C . GLY A 1 165 ? 39.157 13.096 -25.138 1.00 43.28 165 GLY A C 1
ATOM 1219 O O . GLY A 1 165 ? 39.894 13.735 -25.881 1.00 43.28 165 GLY A O 1
ATOM 1220 N N . GLN A 1 166 ? 39.562 11.960 -24.552 1.00 48.25 166 GLN A N 1
ATOM 1221 C CA . GLN A 1 166 ? 40.881 11.336 -24.757 1.00 48.25 166 GLN A CA 1
ATOM 1222 C C . GLN A 1 166 ? 40.860 10.164 -25.759 1.00 48.25 166 GLN A C 1
ATOM 1224 O O . GLN A 1 166 ? 41.909 9.588 -26.034 1.00 48.25 166 GLN A O 1
ATOM 1229 N N . PHE A 1 167 ? 39.692 9.816 -26.316 1.00 40.41 167 PHE A N 1
ATOM 1230 C CA . PHE A 1 167 ? 39.511 8.707 -27.266 1.00 40.41 167 PHE A CA 1
ATOM 1231 C C . PHE A 1 167 ? 38.884 9.140 -28.605 1.00 40.41 167 PHE A C 1
ATOM 1233 O O . PHE A 1 167 ? 38.226 8.343 -29.271 1.00 40.41 167 PHE A O 1
ATOM 1240 N N . ALA A 1 168 ? 39.097 10.388 -29.024 1.00 31.72 168 ALA A N 1
ATOM 1241 C CA . ALA A 1 168 ? 38.847 10.809 -30.403 1.00 31.72 168 ALA A CA 1
ATOM 1242 C C . ALA A 1 168 ? 40.190 10.872 -31.166 1.00 31.72 168 ALA A C 1
ATOM 1244 O O . ALA A 1 168 ? 41.127 11.462 -30.622 1.00 31.72 168 ALA A O 1
ATOM 1245 N N . PRO A 1 169 ? 40.329 10.250 -32.356 1.00 40.03 169 PRO A N 1
ATOM 1246 C CA . PRO A 1 169 ? 41.481 10.472 -33.233 1.00 40.03 169 PRO A CA 1
ATOM 1247 C C . PRO A 1 169 ? 41.503 11.890 -33.820 1.00 40.03 169 PRO A C 1
ATOM 1249 O O . PRO A 1 169 ? 40.410 12.473 -34.015 1.00 40.03 169 PRO A O 1
#